Protein AF-A0A2G9TNR3-F1 (afdb_monomer)

Structure (mmCIF, N/CA/C/O backbone):
data_AF-A0A2G9TNR3-F1
#
_entry.id   AF-A0A2G9TNR3-F1
#
loop_
_atom_site.group_PDB
_atom_site.id
_atom_site.type_symbol
_atom_site.label_atom_id
_atom_site.label_alt_id
_atom_site.label_comp_id
_atom_site.label_asym_id
_atom_site.label_entity_id
_atom_site.label_seq_id
_atom_site.pdbx_PDB_ins_code
_atom_site.Cartn_x
_atom_site.Cartn_y
_atom_site.Cartn_z
_atom_site.occupancy
_atom_site.B_iso_or_equiv
_atom_site.auth_seq_id
_atom_site.auth_comp_id
_atom_site.auth_asym_id
_atom_site.auth_atom_id
_atom_site.pdbx_PDB_model_num
ATOM 1 N N . ILE A 1 1 ? 0.102 -9.051 9.599 1.00 91.62 1 ILE A N 1
ATOM 2 C CA . ILE A 1 1 ? 1.237 -8.950 8.648 1.00 91.62 1 ILE A CA 1
ATOM 3 C C . ILE A 1 1 ? 0.649 -9.015 7.251 1.00 91.62 1 ILE A C 1
ATOM 5 O O . ILE A 1 1 ? -0.137 -9.917 6.993 1.00 91.62 1 ILE A O 1
ATOM 9 N N . TRP A 1 2 ? 0.965 -8.060 6.386 1.00 94.25 2 TRP A N 1
ATOM 10 C CA . TRP A 1 2 ? 0.534 -8.057 4.988 1.00 94.25 2 TRP A CA 1
ATOM 11 C C . TRP A 1 2 ? 1.630 -7.431 4.130 1.00 94.25 2 TRP A C 1
ATOM 13 O O . TRP A 1 2 ? 2.428 -6.631 4.621 1.00 94.25 2 TRP A O 1
ATOM 23 N N . ARG A 1 3 ? 1.671 -7.809 2.853 1.00 95.62 3 ARG A N 1
ATOM 24 C CA . ARG A 1 3 ? 2.596 -7.236 1.873 1.00 95.62 3 ARG A CA 1
ATOM 25 C C . ARG A 1 3 ? 2.158 -5.817 1.488 1.00 95.62 3 ARG A C 1
ATOM 2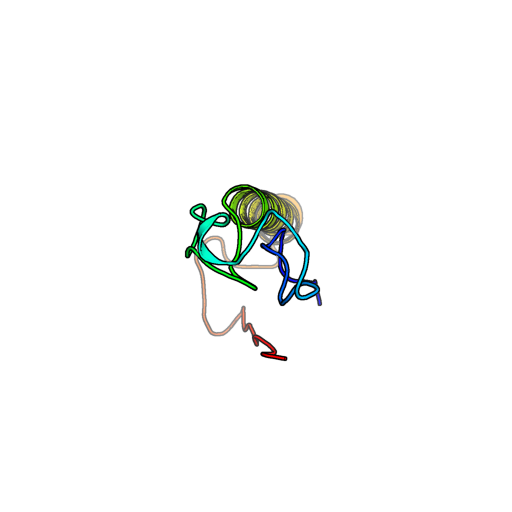7 O O . ARG A 1 3 ? 0.991 -5.455 1.650 1.00 95.62 3 ARG A O 1
ATOM 34 N N . HIS A 1 4 ? 3.092 -5.035 0.950 1.00 95.38 4 HIS A N 1
ATOM 35 C CA . HIS A 1 4 ? 2.770 -3.832 0.184 1.00 95.38 4 HIS A CA 1
ATOM 36 C C . HIS A 1 4 ? 1.777 -4.149 -0.959 1.00 95.38 4 HIS A C 1
ATOM 38 O O . HIS A 1 4 ? 1.717 -5.278 -1.456 1.00 95.38 4 HIS A O 1
ATOM 44 N N . GLY A 1 5 ? 1.014 -3.148 -1.393 1.00 96.19 5 GLY A N 1
ATOM 45 C CA . GLY A 1 5 ? 0.138 -3.236 -2.562 1.00 96.19 5 GLY A CA 1
ATOM 46 C C . GLY A 1 5 ? 0.915 -3.257 -3.879 1.00 96.19 5 GLY A C 1
ATOM 47 O O . GLY A 1 5 ? 2.142 -3.200 -3.900 1.00 96.19 5 GLY A O 1
ATOM 48 N N . ASP A 1 6 ? 0.198 -3.324 -4.993 1.00 97.25 6 ASP A N 1
ATOM 49 C CA . ASP A 1 6 ? 0.775 -3.269 -6.337 1.00 97.25 6 ASP A CA 1
ATOM 50 C C . ASP A 1 6 ? 1.780 -2.109 -6.514 1.00 97.25 6 ASP A C 1
ATOM 52 O O . ASP A 1 6 ? 1.536 -0.978 -6.083 1.00 97.25 6 ASP A O 1
ATOM 56 N N . ARG A 1 7 ? 2.923 -2.403 -7.140 1.00 96.06 7 ARG A N 1
ATOM 57 C CA . ARG A 1 7 ? 4.041 -1.474 -7.351 1.00 96.06 7 ARG A CA 1
ATOM 58 C C . ARG A 1 7 ? 4.701 -1.717 -8.703 1.00 96.06 7 ARG A C 1
ATOM 60 O O . ARG A 1 7 ? 4.563 -2.803 -9.264 1.00 96.06 7 ARG A O 1
ATOM 67 N N . SER A 1 8 ? 5.458 -0.742 -9.194 1.00 96.62 8 SER A N 1
ATOM 68 C CA . SER A 1 8 ? 6.332 -0.946 -10.352 1.00 96.62 8 SER A CA 1
ATOM 69 C C . SER A 1 8 ? 7.420 -2.004 -10.062 1.00 96.62 8 SER A C 1
ATOM 71 O O . SER A 1 8 ? 7.727 -2.294 -8.889 1.00 96.62 8 SER A O 1
ATOM 73 N N . PRO A 1 9 ? 8.013 -2.615 -11.109 1.00 96.25 9 PRO A N 1
ATOM 74 C CA . PRO A 1 9 ? 9.1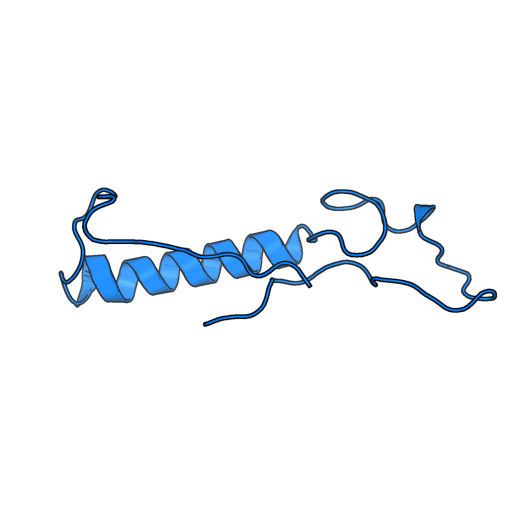79 -3.485 -10.967 1.00 96.25 9 PRO A CA 1
ATOM 75 C C . PRO A 1 9 ? 10.283 -2.785 -10.177 1.00 96.25 9 PRO A C 1
ATOM 77 O O . PRO A 1 9 ? 10.398 -1.570 -10.241 1.00 96.25 9 PRO A O 1
ATOM 8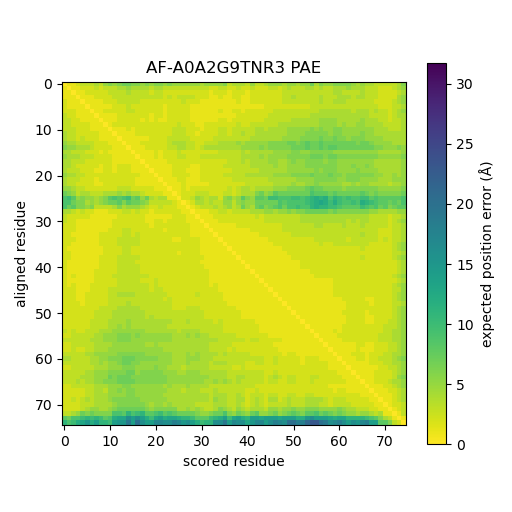0 N N . THR A 1 10 ? 11.093 -3.526 -9.424 1.00 95.69 10 THR A N 1
ATOM 81 C CA . THR A 1 10 ? 12.257 -2.962 -8.705 1.00 95.69 10 THR A CA 1
ATOM 82 C C . THR A 1 10 ? 13.476 -2.780 -9.602 1.00 95.69 10 THR A C 1
ATOM 84 O O . THR A 1 10 ? 14.341 -1.970 -9.297 1.00 95.69 10 THR A O 1
ATOM 87 N N . ALA A 1 11 ? 13.552 -3.550 -10.684 1.00 95.94 11 ALA A N 1
ATOM 88 C CA . ALA A 1 11 ? 14.563 -3.475 -11.727 1.00 95.94 11 ALA A CA 1
ATOM 89 C C . ALA A 1 11 ? 14.054 -4.249 -12.951 1.00 95.94 11 ALA A C 1
ATOM 91 O O . ALA A 1 11 ? 13.057 -4.974 -12.864 1.00 95.94 11 ALA A O 1
ATOM 92 N N . THR A 1 12 ? 14.768 -4.135 -14.067 1.00 97.31 12 THR A N 1
ATOM 93 C CA . THR A 1 12 ? 14.553 -4.961 -15.256 1.00 97.31 12 THR A CA 1
ATOM 94 C C . THR A 1 12 ? 15.883 -5.312 -15.932 1.00 97.31 12 THR A C 1
ATOM 96 O O . THR A 1 12 ? 16.949 -4.885 -15.485 1.00 97.31 12 THR A O 1
ATOM 99 N N . PHE A 1 13 ? 15.837 -6.126 -16.985 1.00 97.12 13 PHE A N 1
ATOM 100 C CA . PHE A 1 13 ? 17.002 -6.525 -17.768 1.00 97.12 13 PHE A CA 1
ATOM 101 C C . PHE A 1 13 ? 17.417 -5.431 -18.779 1.00 97.12 13 PHE A C 1
ATOM 103 O O . PHE A 1 13 ? 16.578 -4.637 -19.211 1.00 97.12 13 PHE A O 1
ATOM 110 N N . PRO A 1 14 ? 18.698 -5.373 -19.203 1.00 97.00 14 PRO A N 1
ATOM 111 C CA . PRO A 1 14 ? 19.222 -4.241 -19.982 1.00 97.00 14 PRO A CA 1
ATOM 112 C C . PRO A 1 14 ? 18.515 -3.966 -21.316 1.00 97.00 14 PRO A C 1
ATOM 114 O O . PRO A 1 14 ? 18.476 -2.826 -21.765 1.00 97.00 14 PRO A O 1
ATOM 117 N N . THR A 1 15 ? 17.969 -4.998 -21.961 1.00 97.75 15 THR A N 1
ATOM 118 C CA . THR A 1 15 ? 17.297 -4.896 -23.267 1.00 97.75 15 THR A CA 1
ATOM 119 C C . THR A 1 15 ? 15.777 -4.776 -23.167 1.00 97.75 15 THR A C 1
ATOM 121 O O . THR A 1 15 ? 15.095 -4.862 -24.188 1.00 97.75 15 THR A O 1
ATOM 124 N N . ASP A 1 16 ? 15.225 -4.571 -21.967 1.00 97.69 16 ASP A N 1
ATOM 125 C CA . ASP A 1 16 ? 13.795 -4.318 -21.803 1.00 97.69 16 ASP A CA 1
ATOM 126 C C . ASP A 1 16 ? 13.423 -2.980 -22.475 1.00 97.69 16 ASP A C 1
ATOM 128 O O . ASP A 1 16 ? 14.022 -1.945 -22.154 1.00 97.69 16 ASP A O 1
ATOM 132 N N . PRO A 1 17 ? 12.450 -2.942 -23.402 1.00 97.38 17 PRO A N 1
ATOM 133 C CA . PRO A 1 17 ? 11.965 -1.682 -23.960 1.00 97.38 17 PRO A CA 1
ATOM 134 C C . PRO A 1 17 ? 11.322 -0.749 -22.914 1.00 97.38 17 PRO A C 1
ATOM 136 O O . PRO A 1 17 ? 11.244 0.459 -23.157 1.00 97.38 17 PRO A O 1
ATOM 139 N N . PHE A 1 18 ? 10.885 -1.267 -21.758 1.00 96.75 18 PHE A N 1
ATOM 140 C CA . PHE A 1 18 ? 10.241 -0.511 -20.679 1.00 96.75 18 PHE A CA 1
ATOM 141 C C . PHE A 1 18 ? 11.188 -0.270 -19.500 1.00 96.75 18 PHE A C 1
ATOM 143 O O . PHE A 1 18 ? 11.186 -0.966 -18.487 1.00 96.75 18 PHE A O 1
ATOM 150 N N . GLN A 1 19 ? 11.978 0.789 -19.621 1.00 96.81 19 GLN A N 1
ATOM 151 C CA . GLN A 1 19 ? 12.920 1.217 -18.592 1.00 96.81 19 GLN A CA 1
ATOM 152 C C . GLN A 1 19 ? 12.236 2.072 -17.517 1.00 96.81 19 GLN A C 1
ATOM 154 O O . GLN A 1 19 ? 11.067 2.430 -17.638 1.00 96.81 19 GLN A O 1
ATOM 159 N N . GLU A 1 20 ? 12.971 2.444 -16.469 1.00 96.31 20 GLU A N 1
ATOM 160 C CA . GLU A 1 20 ? 12.438 3.172 -15.307 1.00 96.31 20 GLU A CA 1
ATOM 161 C C . GLU A 1 20 ? 11.575 4.391 -15.680 1.00 96.31 20 GLU A C 1
ATOM 163 O O . GLU A 1 20 ? 10.479 4.569 -15.153 1.00 96.31 20 GLU A O 1
ATOM 168 N N . ARG A 1 21 ? 12.015 5.176 -16.673 1.00 95.75 21 ARG A N 1
ATOM 169 C CA . ARG A 1 21 ? 11.294 6.3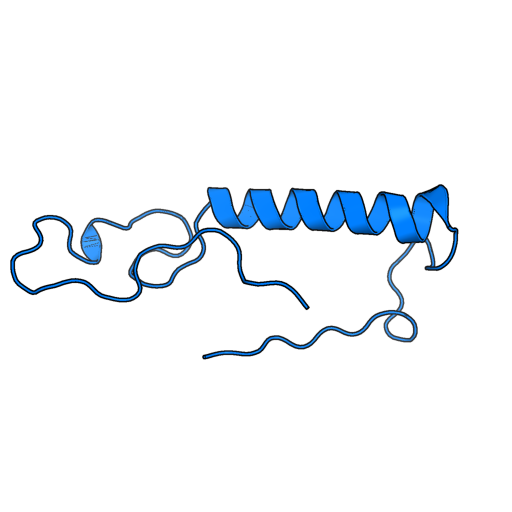59 -17.180 1.00 95.75 21 ARG A CA 1
ATOM 170 C C . ARG A 1 21 ? 9.872 6.072 -17.679 1.00 95.75 21 ARG A C 1
ATOM 172 O O . ARG A 1 21 ? 9.072 6.995 -17.785 1.00 95.75 21 ARG A O 1
ATOM 179 N N . ASN A 1 22 ? 9.569 4.827 -18.048 1.00 96.81 22 ASN A N 1
ATOM 180 C CA . ASN A 1 22 ? 8.252 4.418 -18.530 1.00 96.81 22 ASN A CA 1
ATOM 181 C C . ASN A 1 22 ? 7.253 4.213 -17.378 1.00 96.81 22 ASN A C 1
ATOM 183 O O . ASN A 1 22 ? 6.044 4.244 -17.605 1.00 96.81 22 ASN A O 1
ATOM 187 N N . TRP A 1 23 ? 7.736 4.044 -16.147 1.00 96.12 23 TRP A N 1
ATOM 188 C CA . TRP A 1 23 ? 6.921 3.842 -14.952 1.00 96.12 23 TRP A CA 1
ATOM 189 C C . TRP A 1 23 ? 6.598 5.191 -14.310 1.00 96.12 23 TRP A C 1
ATOM 191 O O . TRP A 1 23 ? 7.148 5.553 -13.283 1.00 96.12 23 TRP A O 1
ATOM 201 N N . THR A 1 24 ? 5.724 5.980 -14.933 1.00 95.12 24 THR A N 1
ATOM 202 C CA . THR A 1 24 ? 5.444 7.369 -14.505 1.00 95.12 24 THR A CA 1
ATOM 203 C C . THR A 1 24 ? 4.330 7.502 -13.466 1.00 95.12 24 THR A C 1
ATOM 205 O O . THR A 1 24 ? 4.090 8.588 -12.945 1.00 95.12 24 THR A O 1
ATOM 208 N N . PHE A 1 25 ? 3.615 6.418 -13.173 1.00 91.06 25 PHE A N 1
ATOM 209 C CA . PHE A 1 25 ? 2.472 6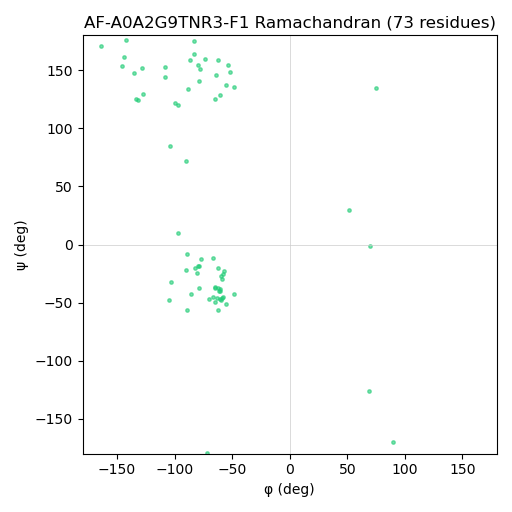.428 -12.266 1.00 91.06 25 PHE A CA 1
ATOM 210 C C . PHE A 1 25 ? 2.876 6.239 -10.798 1.00 91.06 25 PHE A C 1
ATOM 212 O O . PHE A 1 25 ? 3.921 5.674 -10.479 1.00 91.06 25 PHE A O 1
ATOM 219 N N . GLY A 1 26 ? 1.996 6.658 -9.884 1.00 86.38 26 GLY A N 1
ATOM 220 C CA . GLY A 1 26 ? 2.265 6.578 -8.448 1.00 86.38 26 GLY A CA 1
ATOM 221 C C . GLY A 1 26 ? 3.373 7.551 -8.052 1.00 86.38 26 GLY A C 1
ATOM 222 O O . GLY A 1 26 ? 3.264 8.737 -8.348 1.00 86.38 26 GLY A O 1
ATOM 223 N N . GLY A 1 27 ? 4.417 7.042 -7.392 1.00 85.12 27 GLY A N 1
ATOM 224 C CA . GLY A 1 27 ? 5.622 7.813 -7.054 1.00 85.12 27 GLY A CA 1
ATOM 225 C C . GLY A 1 27 ? 6.591 8.039 -8.222 1.00 85.12 27 GLY A C 1
ATOM 226 O O . GLY A 1 27 ? 7.478 8.875 -8.100 1.00 85.12 27 GLY A O 1
ATOM 227 N N . GLY A 1 28 ? 6.406 7.332 -9.344 1.00 91.88 28 GLY A N 1
ATOM 228 C CA . GLY A 1 28 ? 7.300 7.384 -10.501 1.00 91.88 28 GLY A CA 1
ATOM 229 C C . GLY A 1 28 ? 8.618 6.625 -10.292 1.00 91.88 28 GLY A C 1
ATOM 230 O O . GLY A 1 28 ? 9.271 6.745 -9.263 1.00 91.88 28 GLY A O 1
ATOM 231 N N . GLY A 1 29 ? 9.028 5.846 -11.286 1.00 96.06 29 GLY A N 1
ATOM 232 C CA . GLY A 1 29 ? 10.234 5.024 -11.254 1.00 96.06 29 GLY A CA 1
ATOM 233 C C . GLY A 1 29 ? 10.006 3.617 -10.704 1.00 96.06 29 GLY A C 1
ATOM 234 O O . GLY A 1 29 ? 8.868 3.160 -10.533 1.00 96.06 29 GLY A O 1
ATOM 235 N N . PHE A 1 30 ? 11.100 2.899 -10.467 1.00 96.31 30 PHE A N 1
ATOM 236 C CA . PHE A 1 30 ? 11.068 1.510 -10.020 1.00 96.31 30 PHE A CA 1
ATOM 237 C C . PHE A 1 30 ? 10.748 1.371 -8.523 1.00 96.31 30 PHE A C 1
ATOM 239 O O . PHE A 1 30 ? 11.012 2.249 -7.703 1.00 96.31 30 PHE A O 1
ATOM 246 N N . GLY A 1 31 ? 10.119 0.251 -8.164 1.00 95.06 31 GLY A N 1
ATOM 247 C CA . GLY A 1 31 ? 9.741 -0.111 -6.797 1.00 95.06 31 GLY A CA 1
ATOM 248 C C . GLY A 1 31 ? 8.620 0.729 -6.174 1.00 95.06 31 GLY A C 1
ATOM 249 O O . GLY A 1 31 ? 8.213 0.444 -5.048 1.00 95.06 31 GLY A O 1
ATOM 250 N N . GLN A 1 32 ? 8.088 1.726 -6.879 1.00 95.69 32 GLN A N 1
ATOM 251 C CA . GLN A 1 32 ? 7.103 2.657 -6.339 1.00 95.69 32 GLN A CA 1
ATOM 252 C C . GLN A 1 32 ? 5.695 2.072 -6.301 1.00 95.69 32 GLN A C 1
ATOM 254 O O . GLN A 1 32 ? 5.242 1.415 -7.241 1.00 95.69 32 GLN A O 1
ATOM 259 N N . LEU A 1 33 ? 4.967 2.375 -5.222 1.00 96.06 33 LEU A N 1
ATOM 260 C CA . LEU A 1 33 ? 3.567 1.991 -5.062 1.00 96.06 33 LEU A CA 1
ATOM 261 C C . LEU A 1 33 ? 2.714 2.615 -6.173 1.00 96.06 33 LEU A C 1
ATOM 263 O O . LEU A 1 33 ? 2.737 3.830 -6.391 1.00 96.06 33 LEU A O 1
ATOM 267 N N . SER A 1 34 ? 1.925 1.787 -6.850 1.00 96.19 34 SER A N 1
ATOM 268 C CA . SER A 1 34 ? 1.051 2.247 -7.920 1.00 96.19 34 SER A CA 1
ATOM 269 C C . SER A 1 34 ? -0.273 2.795 -7.363 1.00 96.19 34 SER A C 1
ATOM 271 O O . SER A 1 34 ? -0.676 2.467 -6.239 1.00 96.19 34 SER A O 1
ATOM 273 N N . PRO A 1 35 ? -1.044 3.556 -8.161 1.00 96.69 35 PRO A N 1
ATOM 274 C CA . PRO A 1 35 ? -2.411 3.925 -7.796 1.00 96.69 35 PRO A CA 1
ATOM 275 C C . PRO A 1 35 ? -3.325 2.712 -7.548 1.00 96.69 35 PRO A C 1
ATOM 277 O O . PRO A 1 35 ? -4.306 2.812 -6.808 1.00 96.69 35 PRO A O 1
ATOM 280 N N . ILE A 1 36 ? -3.025 1.556 -8.153 1.00 97.44 36 ILE A N 1
ATOM 281 C CA . ILE A 1 36 ? -3.729 0.299 -7.877 1.00 97.44 36 ILE A CA 1
ATOM 282 C C . ILE A 1 36 ? -3.372 -0.187 -6.469 1.00 97.44 36 ILE A C 1
ATOM 284 O O . ILE A 1 36 ? -4.281 -0.489 -5.694 1.00 97.44 36 ILE A O 1
ATOM 288 N N . GLY A 1 37 ? -2.086 -0.189 -6.107 1.00 97.38 37 GLY A N 1
ATOM 289 C CA . GLY A 1 37 ? -1.613 -0.588 -4.781 1.00 97.38 37 GLY A CA 1
ATOM 290 C C . GLY A 1 37 ? -2.175 0.283 -3.660 1.00 97.38 37 GLY A C 1
ATOM 291 O O . GLY A 1 37 ? -2.627 -0.229 -2.634 1.00 97.38 37 GLY A O 1
ATOM 292 N N . MET A 1 38 ? -2.267 1.594 -3.889 1.00 97.31 38 MET A N 1
ATOM 293 C CA . MET A 1 38 ? -2.937 2.523 -2.970 1.00 97.31 38 MET A CA 1
ATOM 294 C C . MET A 1 38 ? -4.409 2.139 -2.754 1.00 97.31 38 MET A C 1
ATOM 296 O O . MET A 1 38 ? -4.877 2.054 -1.616 1.00 97.31 38 MET A O 1
ATOM 300 N N . ARG A 1 39 ? -5.150 1.839 -3.833 1.00 98.25 39 ARG A N 1
ATOM 301 C CA . ARG A 1 39 ? -6.555 1.403 -3.735 1.00 98.25 39 ARG A CA 1
ATOM 302 C C . ARG A 1 39 ? -6.708 0.063 -3.019 1.00 98.25 39 ARG A C 1
ATOM 304 O O . ARG A 1 39 ? -7.680 -0.110 -2.284 1.00 98.25 39 ARG A O 1
ATOM 311 N N . GLN A 1 40 ? -5.781 -0.871 -3.214 1.00 98.38 40 GLN A N 1
ATOM 312 C CA . GLN A 1 40 ? -5.774 -2.149 -2.498 1.00 98.38 40 GLN A CA 1
ATOM 313 C C . GLN A 1 40 ? -5.646 -1.927 -0.985 1.00 98.38 40 GLN A C 1
ATOM 315 O O . GLN A 1 40 ? -6.463 -2.451 -0.228 1.00 98.38 40 GLN A O 1
ATOM 320 N N . HIS A 1 41 ? -4.712 -1.078 -0.543 1.00 97.94 41 HIS A N 1
ATOM 321 C CA . HIS A 1 41 ? -4.577 -0.745 0.878 1.00 97.94 41 HIS A CA 1
AT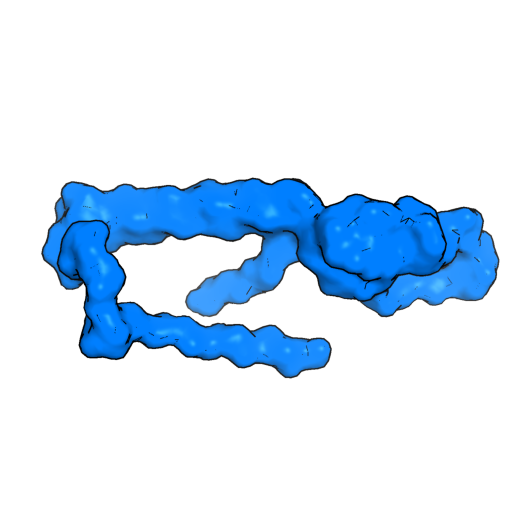OM 322 C C . HIS A 1 41 ? -5.786 0.005 1.439 1.00 97.94 41 HIS A C 1
ATOM 324 O O . HIS A 1 41 ? -6.206 -0.286 2.556 1.00 97.94 41 HIS A O 1
ATOM 330 N N . MET A 1 42 ? -6.403 0.904 0.668 1.00 98.56 42 MET A N 1
ATOM 331 C CA . MET A 1 42 ? -7.644 1.559 1.096 1.00 98.56 42 MET A CA 1
ATOM 332 C C . MET A 1 42 ? -8.785 0.561 1.312 1.00 98.56 42 MET A C 1
ATOM 334 O O . MET A 1 42 ? -9.541 0.693 2.272 1.00 98.56 42 MET A O 1
ATOM 338 N N . ARG A 1 43 ? -8.918 -0.449 0.443 1.00 98.75 43 ARG A N 1
ATOM 339 C CA . ARG A 1 43 ? -9.918 -1.517 0.613 1.00 98.75 43 ARG A CA 1
ATOM 340 C C . ARG A 1 43 ? -9.619 -2.374 1.839 1.00 98.75 43 ARG A C 1
ATOM 342 O O . ARG A 1 43 ? -10.524 -2.606 2.632 1.00 98.75 43 ARG A O 1
ATOM 349 N N . LEU A 1 44 ? -8.361 -2.772 2.027 1.00 98.38 44 LEU A N 1
ATOM 350 C CA . LEU A 1 44 ? -7.937 -3.505 3.219 1.00 98.38 44 LEU A CA 1
ATOM 351 C C . LEU A 1 44 ? -8.233 -2.710 4.500 1.00 98.38 44 LEU A C 1
ATOM 353 O O . LEU A 1 44 ? -8.792 -3.259 5.440 1.00 98.38 44 LEU A O 1
ATOM 357 N N . GLY A 1 45 ? -7.919 -1.413 4.529 1.00 97.94 45 GLY A N 1
ATOM 358 C CA . GLY A 1 45 ? -8.193 -0.555 5.683 1.00 97.94 45 GLY A CA 1
ATOM 359 C C . GLY A 1 45 ? -9.685 -0.431 6.003 1.00 97.94 45 GLY A C 1
ATOM 360 O O . GLY A 1 45 ? -10.054 -0.432 7.174 1.00 97.94 45 GLY A O 1
ATOM 361 N N . LYS A 1 46 ? -10.548 -0.379 4.978 1.00 98.69 46 LYS A N 1
ATOM 362 C CA . LYS A 1 46 ? -12.008 -0.406 5.164 1.00 98.69 46 LYS A CA 1
ATOM 363 C C . LYS A 1 46 ? -12.476 -1.720 5.783 1.00 98.69 46 LYS A C 1
ATOM 365 O O . LYS A 1 46 ? -13.214 -1.666 6.756 1.00 98.69 46 LYS A O 1
ATOM 370 N N . LEU A 1 47 ? -11.984 -2.855 5.282 1.00 98.56 47 LEU A N 1
ATOM 371 C CA . LEU A 1 47 ? -12.297 -4.171 5.842 1.00 98.56 47 LEU A CA 1
ATOM 372 C C . LEU A 1 47 ? -11.859 -4.275 7.310 1.00 98.56 47 LEU A C 1
ATOM 374 O O . LEU A 1 47 ? -12.645 -4.659 8.163 1.00 98.56 47 LEU A O 1
ATOM 378 N N . LEU A 1 48 ? -10.626 -3.865 7.629 1.00 98.19 48 LEU A N 1
ATOM 379 C CA . LEU A 1 48 ? -10.130 -3.875 9.010 1.00 98.19 48 LEU A CA 1
ATOM 380 C C . LEU A 1 48 ? -10.970 -2.980 9.931 1.00 98.19 48 LEU A C 1
ATOM 382 O O . LEU A 1 48 ? -11.214 -3.341 11.080 1.00 98.19 48 LEU A O 1
ATOM 386 N N . ARG A 1 49 ? -11.419 -1.817 9.445 1.00 98.44 49 ARG A N 1
ATOM 387 C CA . ARG A 1 49 ? -12.318 -0.942 10.204 1.00 98.44 49 ARG A CA 1
ATOM 388 C C . ARG A 1 49 ? -13.673 -1.606 10.444 1.00 98.44 49 ARG A C 1
ATOM 390 O O . ARG A 1 49 ? -14.114 -1.630 11.587 1.00 98.44 49 ARG A O 1
ATOM 397 N N . GLU A 1 50 ? -14.292 -2.143 9.399 1.00 98.81 50 GLU A N 1
ATOM 398 C CA . GLU A 1 50 ? -15.585 -2.825 9.488 1.00 98.81 50 GLU A CA 1
ATOM 399 C C . GLU A 1 50 ? -15.525 -3.955 10.521 1.00 98.81 50 GLU A C 1
ATOM 401 O O . GLU A 1 50 ? -16.274 -3.942 11.496 1.00 98.81 50 GLU A O 1
ATOM 406 N N . THR A 1 51 ? -14.527 -4.834 10.412 1.00 98.62 51 THR A N 1
ATOM 407 C CA . THR A 1 51 ? -14.338 -5.946 11.347 1.00 98.62 51 THR A CA 1
ATOM 408 C C . THR A 1 51 ? -14.074 -5.464 12.779 1.00 98.62 51 THR A C 1
ATOM 410 O O . THR A 1 51 ? -14.802 -5.824 13.701 1.00 98.62 51 THR A O 1
ATOM 413 N N . TYR A 1 52 ? -13.047 -4.638 13.011 1.00 98.62 52 TYR A N 1
ATOM 414 C CA . TYR A 1 52 ? -12.563 -4.381 14.377 1.00 98.62 52 TYR A CA 1
ATOM 415 C C . TYR A 1 52 ? -13.227 -3.196 15.090 1.00 98.62 52 TYR A C 1
ATOM 417 O O . TYR A 1 52 ? -13.202 -3.147 16.320 1.00 98.62 52 TYR A O 1
ATOM 425 N N . ILE A 1 53 ? -13.813 -2.245 14.361 1.00 98.31 53 ILE A N 1
ATOM 426 C CA . ILE A 1 53 ? -14.492 -1.072 14.938 1.00 98.31 53 ILE A CA 1
ATOM 427 C C . ILE A 1 53 ? -16.009 -1.236 14.838 1.00 98.31 53 ILE A C 1
ATOM 429 O O . ILE A 1 53 ? -16.726 -1.010 15.818 1.00 98.31 53 ILE A O 1
ATOM 433 N N . ASP A 1 54 ? -16.524 -1.609 13.668 1.00 98.38 54 ASP A N 1
ATOM 434 C CA . ASP A 1 54 ? -17.963 -1.544 13.419 1.00 98.38 54 ASP A CA 1
ATOM 435 C C . ASP A 1 54 ? -18.699 -2.807 13.891 1.00 98.38 54 ASP A C 1
ATOM 437 O O . ASP A 1 54 ? -19.720 -2.674 14.566 1.00 98.38 54 ASP A O 1
ATOM 441 N N . GLU A 1 55 ? -18.156 -3.998 13.642 1.00 98.56 55 GLU A N 1
ATOM 442 C CA . GLU A 1 55 ? -18.759 -5.276 14.044 1.00 98.56 55 GLU A CA 1
ATOM 443 C C . GLU A 1 55 ? -18.321 -5.704 15.449 1.00 98.56 55 GLU A C 1
ATOM 445 O O . GLU A 1 55 ? -19.151 -5.886 16.337 1.00 98.56 55 GLU A O 1
ATOM 450 N N . MET A 1 56 ? -17.009 -5.824 15.682 1.00 98.50 56 MET A N 1
ATOM 451 C CA . MET A 1 56 ? -16.483 -6.363 16.942 1.00 98.50 56 MET A CA 1
ATOM 452 C C . MET A 1 56 ? -16.465 -5.354 18.093 1.00 98.50 56 MET A C 1
ATOM 454 O O . MET A 1 56 ? -16.322 -5.762 19.244 1.00 98.50 56 MET A O 1
ATOM 458 N N . LYS A 1 57 ? -16.539 -4.046 17.797 1.00 98.12 57 LYS A N 1
ATOM 459 C CA . LYS A 1 57 ? -16.359 -2.960 18.785 1.00 98.12 57 LYS A CA 1
ATOM 460 C C . LYS A 1 57 ? -15.068 -3.106 19.613 1.00 98.12 57 LYS A C 1
ATOM 462 O O . LYS A 1 57 ? -15.019 -2.691 20.766 1.00 98.12 57 LYS A O 1
ATOM 467 N N . PHE A 1 58 ? -14.033 -3.712 19.030 1.00 98.25 58 PHE A N 1
ATOM 468 C CA . PHE A 1 58 ? -12.768 -4.011 19.702 1.00 98.25 58 PHE A CA 1
ATOM 469 C C . PHE A 1 58 ? -11.858 -2.778 19.797 1.00 98.25 58 PHE A C 1
ATOM 471 O O . PHE A 1 58 ? -11.182 -2.589 20.804 1.00 98.25 58 PHE A O 1
ATOM 478 N N . LEU A 1 59 ? -11.854 -1.935 18.760 1.00 98.25 59 LEU A N 1
ATOM 479 C CA . LEU A 1 59 ? -11.089 -0.685 18.706 1.00 98.25 59 LEU A CA 1
ATOM 480 C C . LEU A 1 59 ? -12.007 0.537 18.819 1.00 98.25 59 LEU A C 1
ATOM 482 O O . LEU A 1 59 ? -13.163 0.511 18.382 1.00 98.25 59 LEU A O 1
ATOM 486 N N . SER A 1 60 ? -11.469 1.642 19.337 1.00 98.19 60 SER A N 1
ATOM 487 C CA . SER A 1 60 ? -12.196 2.908 19.414 1.00 98.19 60 SER A CA 1
ATOM 488 C C . SER A 1 60 ? -12.541 3.457 18.013 1.00 98.19 60 SER A C 1
ATOM 490 O O . SER A 1 60 ? -11.738 3.354 17.082 1.00 98.19 60 SER A O 1
ATOM 492 N N . PRO A 1 61 ? -13.701 4.130 17.826 1.00 97.06 61 PRO A N 1
ATOM 493 C CA . PRO A 1 61 ? -14.089 4.690 16.523 1.00 97.06 61 PRO A CA 1
ATOM 494 C C . PRO A 1 61 ? -13.115 5.728 15.951 1.00 97.06 61 PRO A C 1
ATOM 496 O O . PRO A 1 61 ? -13.055 5.916 14.728 1.00 97.06 61 PRO A O 1
ATOM 499 N N . ARG A 1 62 ? -12.381 6.410 16.842 1.00 97.19 62 ARG A N 1
ATOM 500 C CA . ARG A 1 62 ? -11.291 7.344 16.541 1.00 97.19 62 ARG A CA 1
ATOM 501 C C . ARG A 1 62 ? -9.964 6.704 16.929 1.00 97.19 62 ARG A C 1
ATOM 503 O O . ARG A 1 62 ? -9.885 6.027 17.947 1.00 97.19 62 ARG A O 1
ATOM 510 N N . TYR A 1 63 ? -8.930 6.974 16.137 1.00 96.50 63 TYR A N 1
ATOM 511 C CA . TYR A 1 63 ? -7.584 6.466 16.384 1.00 96.50 63 TYR A CA 1
ATOM 512 C C . TYR A 1 63 ? -7.068 6.830 17.785 1.00 96.50 63 TYR A C 1
ATOM 514 O O . TYR A 1 63 ? -7.184 7.976 18.224 1.00 96.50 63 TYR A O 1
ATOM 522 N N . SER A 1 64 ? -6.434 5.853 18.432 1.00 97.06 64 SER A N 1
ATOM 523 C CA . SER A 1 64 ? -5.711 5.990 19.692 1.00 97.06 64 SER A CA 1
ATOM 524 C C . SER A 1 64 ? -4.361 5.287 19.565 1.00 97.06 64 SER A C 1
ATOM 526 O O . SER A 1 64 ? -4.300 4.092 19.271 1.00 97.06 64 SER A O 1
ATOM 528 N N . SER A 1 65 ? -3.265 6.000 19.835 1.00 96.44 65 SER A N 1
ATOM 529 C CA . SER A 1 65 ? -1.905 5.432 19.797 1.00 96.44 65 SER A CA 1
ATOM 530 C C . SER A 1 65 ? -1.645 4.384 20.884 1.00 96.44 65 SER A C 1
ATOM 532 O O . SER A 1 65 ? -0.637 3.686 20.838 1.00 96.44 65 SER A O 1
ATOM 534 N N . LYS A 1 66 ? -2.549 4.266 21.864 1.00 97.81 66 LYS A N 1
ATOM 535 C CA . LYS A 1 66 ? -2.514 3.224 22.897 1.00 97.81 66 LYS A CA 1
ATOM 536 C C . LYS A 1 66 ? -3.126 1.902 22.423 1.00 97.81 66 LYS A C 1
ATOM 538 O O . LYS A 1 66 ? -2.854 0.874 23.028 1.00 97.81 66 LYS A O 1
ATOM 543 N N . GLU A 1 67 ? -3.956 1.937 21.380 1.00 97.94 67 GLU A N 1
ATOM 544 C CA . GLU A 1 67 ? -4.692 0.772 20.872 1.00 97.94 67 GLU A CA 1
ATOM 545 C C . GLU A 1 67 ? -4.066 0.200 19.597 1.00 97.94 67 GL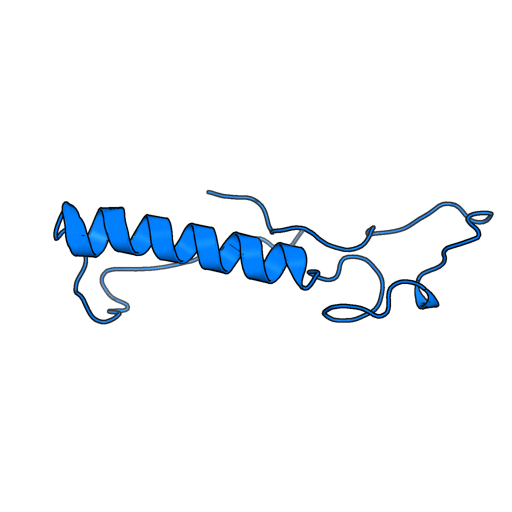U A C 1
ATOM 547 O O . GLU A 1 67 ? -4.121 -1.005 19.361 1.00 97.94 67 GLU A O 1
ATOM 552 N N . VAL A 1 68 ? -3.465 1.055 18.763 1.00 96.75 68 VAL A N 1
ATOM 553 C CA . VAL A 1 68 ? -2.955 0.667 17.446 1.00 96.75 68 VAL A CA 1
ATOM 554 C C . VAL A 1 68 ? -1.498 1.086 17.298 1.00 96.75 68 VAL A C 1
ATOM 556 O O . VAL A 1 68 ? -1.149 2.249 17.480 1.00 96.75 68 VAL A O 1
ATOM 559 N N . SER A 1 69 ? -0.657 0.138 16.888 1.00 95.94 69 SER A N 1
ATOM 560 C CA . SER A 1 69 ? 0.707 0.394 16.428 1.00 95.94 69 SER A CA 1
ATOM 561 C C . SER A 1 69 ? 0.932 -0.257 15.065 1.00 95.94 69 SER A C 1
ATOM 563 O O . SER A 1 69 ? 0.294 -1.252 14.718 1.00 95.94 69 SER A O 1
ATOM 565 N N . TYR A 1 70 ? 1.830 0.319 14.271 1.00 93.56 70 TYR A N 1
ATOM 566 C CA . TYR A 1 70 ? 2.242 -0.236 12.989 1.00 93.56 70 TYR A CA 1
ATOM 567 C C . TYR A 1 70 ? 3.760 -0.167 12.867 1.00 93.56 70 TYR A C 1
ATOM 569 O O . TYR A 1 70 ? 4.406 0.748 13.376 1.00 93.56 70 TYR A O 1
ATOM 577 N N . LYS A 1 71 ? 4.330 -1.146 12.170 1.00 95.56 71 LYS A N 1
ATOM 578 C CA . LYS A 1 71 ? 5.746 -1.173 11.820 1.00 95.56 71 LYS A CA 1
ATOM 579 C C . LYS A 1 71 ? 5.858 -1.491 10.342 1.00 95.56 71 LYS A C 1
ATOM 581 O O . LYS A 1 71 ? 5.319 -2.499 9.887 1.00 95.56 71 LYS A O 1
ATOM 586 N N . LEU A 1 72 ? 6.535 -0.615 9.611 1.00 91.88 72 LEU A N 1
ATOM 587 C CA . LEU A 1 72 ? 6.909 -0.876 8.232 1.00 91.88 72 LEU A CA 1
ATOM 588 C C . LEU A 1 72 ? 8.261 -1.585 8.229 1.00 91.88 72 LEU A C 1
ATOM 590 O O . LEU A 1 72 ? 9.184 -1.173 8.933 1.00 91.88 72 LEU A O 1
ATOM 594 N N . PHE A 1 73 ? 8.358 -2.646 7.440 1.00 88.25 73 PHE A N 1
ATOM 595 C CA . PHE A 1 73 ? 9.628 -3.272 7.112 1.00 88.25 73 PHE A CA 1
ATOM 596 C C . PHE A 1 73 ? 10.019 -2.759 5.732 1.00 88.25 73 PHE A C 1
ATOM 598 O O . PHE A 1 73 ? 9.226 -2.858 4.795 1.00 88.25 73 PHE A O 1
ATOM 605 N N . ILE A 1 74 ? 11.187 -2.132 5.652 1.00 76.44 74 ILE A N 1
ATOM 606 C CA . ILE A 1 74 ? 11.791 -1.719 4.390 1.00 76.44 74 ILE A CA 1
ATOM 607 C C . ILE A 1 74 ? 12.780 -2.831 4.047 1.00 76.44 74 ILE A C 1
ATOM 609 O O . ILE A 1 74 ? 13.638 -3.143 4.874 1.00 76.44 74 ILE A O 1
ATOM 613 N N . GLU A 1 75 ? 12.575 -3.466 2.898 1.00 61.59 75 GLU A N 1
ATOM 614 C CA . 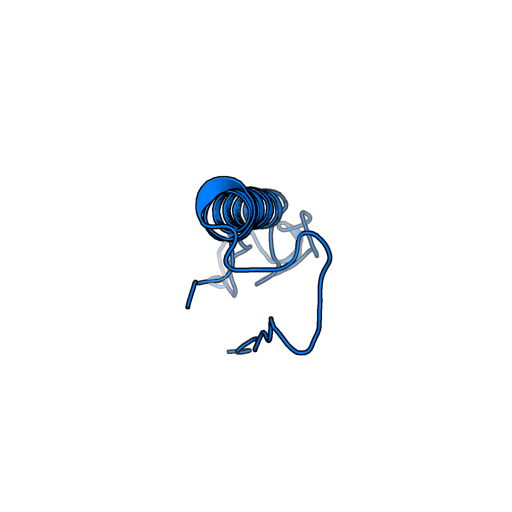GLU A 1 75 ? 13.536 -4.391 2.283 1.00 61.59 75 GLU A CA 1
ATOM 615 C C . GLU A 1 75 ? 14.525 -3.612 1.417 1.00 61.59 75 GLU A C 1
ATOM 617 O O . GLU A 1 75 ? 14.080 -2.6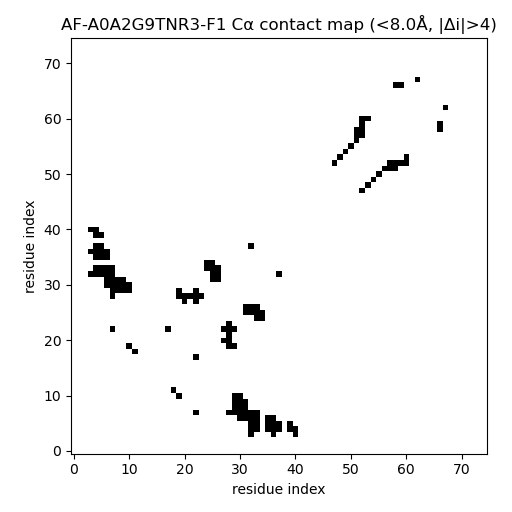38 0.762 1.00 61.59 75 GLU A O 1
#

InterPro domains:
  IPR000560 Histidine phosphatase superfamily, clade-2 [PF00328] (1-68)
  IPR029033 Histidine phosphatase superfamily [G3DSA:3.40.50.1240] (1-71)
  IPR029033 Histidine phosphatase superfamily [SSF53254] (1-68)
  IPR050645 Histidine Acid Phosphatase [PTHR11567] (1-69)

Mean predicted aligned error: 3.24 Å

Sequence (75 aa):
IWRHGDRSPTATFPTDPFQERNWTFGGGGFGQLSPIGMRQHMRLGKLLRETYIDEMKFLSPRYSSKEVSYKLFIE

pLDDT: mean 95.63, std 5.26, range [61.59, 98.81]

Organism: Teladorsagia circumcincta (NCBI:txid45464)

Foldseek 3Di:
DDDQFDFAAQADDPPDPCAQQNQCAAPGGHPHQHPRSVVVVVVVVVVCCCVCCVPVVPDDNDDDPVRDDDDDDDD

Secondary structure (DSSP, 8-state):
-----SB--S---TT-SS-GGG--STT-STTPBPHHHHHHHHHHHHHHHIIIIIIS--S-SS--TTT----PPP-

Radius of gyration: 17.01 Å; Cα contacts (8 Å, |Δi|>4): 74; chains: 1; bounding box: 38×17×47 Å

Solvent-accessible surface area (backbone atoms only — not comparable to full-atom values): 4761 Å² total; per-residue (Å²): 142,80,77,83,52,50,49,43,58,75,73,82,64,94,85,52,91,77,48,52,88,70,38,65,58,58,74,40,32,55,55,21,52,24,67,65,9,52,50,50,50,53,52,52,52,50,52,54,41,45,51,36,35,70,70,63,58,73,44,68,94,60,93,48,83,90,80,54,86,87,82,88,84,84,131